Protein AF-A0AAW1YRX6-F1 (afdb_monomer)

Solvent-accessible surface area (backbone atoms only — not comparable to full-atom values): 5415 Å² total; per-residue (Å²): 133,87,79,85,80,77,88,77,88,77,92,73,97,69,77,81,75,78,77,80,76,74,74,75,70,80,75,79,79,82,77,80,77,84,76,78,88,73,85,77,77,61,43,81,43,70,87,51,90,52,81,91,73,55,65,70,44,77,41,75,75,75,71,52,78,71,59,53,65,76,76,112

pLDDT: mean 74.43, std 17.68, range [38.34, 93.44]

Foldseek 3Di:
DDDDDDDDDDDDDDDPPPPPPPPPDPDPDDDPDPDDDDDADWDWDFPDPDPVPTDIDTDHPDDDPVRVVVVD

Radius of gyration: 34.07 Å; Cα contacts (8 Å, |Δi|>4): 32; chains: 1; bounding box: 42×45×84 Å

Secondary structure (DSSP, 8-state):
------------------------PPPPPP-------PPPPEEEE---S-TTS---EEEES---HHHHHTT-

Mean predicted aligned error: 18.28 Å

Structure (mmCIF, N/CA/C/O backbone):
data_AF-A0AAW1YRX6-F1
#
_entry.id   AF-A0AAW1YRX6-F1
#
loop_
_atom_site.group_PDB
_atom_site.id
_atom_site.type_symbol
_atom_site.label_atom_id
_atom_site.label_alt_id
_atom_site.label_comp_id
_atom_site.label_asym_id
_atom_site.label_entity_id
_atom_site.label_seq_id
_atom_site.pdbx_PDB_ins_code
_atom_site.Cartn_x
_atom_site.Cartn_y
_atom_site.Cartn_z
_atom_site.occupancy
_atom_site.B_iso_or_equiv
_atom_site.auth_seq_id
_atom_site.auth_comp_id
_atom_site.auth_asym_id
_atom_site.auth_atom_id
_atom_site.pdbx_PDB_model_num
ATOM 1 N N . MET A 1 1 ? -24.648 33.896 48.634 1.00 40.81 1 MET A N 1
ATOM 2 C CA . MET A 1 1 ? -24.302 34.709 49.807 1.00 40.81 1 MET A CA 1
ATOM 3 C C . MET A 1 1 ? -22.871 34.359 50.125 1.00 40.81 1 MET A C 1
ATOM 5 O O . MET A 1 1 ? -22.590 33.280 50.636 1.00 40.81 1 MET A O 1
ATOM 9 N N . GLU A 1 2 ? -21.998 35.188 49.571 1.00 43.88 2 GLU A N 1
ATOM 10 C CA . GLU A 1 2 ? -20.565 35.225 49.826 1.00 43.88 2 GLU A CA 1
ATOM 11 C C . GLU A 1 2 ? -20.249 35.102 51.318 1.00 43.88 2 GLU A C 1
ATOM 13 O O . GLU A 1 2 ? -20.869 35.771 52.133 1.00 43.88 2 GLU A O 1
ATOM 18 N N . ASN A 1 3 ? -19.272 34.269 51.663 1.00 49.62 3 ASN A N 1
ATOM 19 C CA . ASN A 1 3 ? -18.578 34.381 52.938 1.00 49.62 3 ASN A CA 1
ATOM 20 C C . ASN A 1 3 ? -17.083 34.383 52.624 1.00 49.62 3 ASN A C 1
ATOM 22 O O . ASN A 1 3 ? -16.441 33.337 52.525 1.00 49.62 3 ASN A O 1
ATOM 26 N N . GLU A 1 4 ? -16.575 35.592 52.379 1.00 45.62 4 GLU A N 1
ATOM 27 C CA . GLU A 1 4 ? -15.159 35.929 52.463 1.00 45.62 4 GLU A CA 1
ATOM 28 C C . GLU A 1 4 ? -14.622 35.471 53.818 1.00 45.62 4 GLU A C 1
ATOM 30 O O . GLU A 1 4 ? -15.070 35.942 54.864 1.00 45.62 4 GLU A O 1
ATOM 35 N N . TYR A 1 5 ? -13.630 34.587 53.809 1.00 51.78 5 TYR A N 1
ATOM 36 C CA . TYR A 1 5 ? -12.791 34.396 54.982 1.00 51.78 5 TYR A CA 1
ATOM 37 C C . TYR A 1 5 ? -11.508 35.197 54.789 1.00 51.78 5 TYR A C 1
ATOM 39 O O . TYR A 1 5 ? -10.600 34.843 54.040 1.00 51.78 5 TYR A O 1
ATOM 47 N N . VAL A 1 6 ? -11.543 36.345 55.461 1.00 48.69 6 VAL A N 1
ATOM 48 C CA . VAL A 1 6 ? -10.486 37.314 55.727 1.00 48.69 6 VAL A CA 1
ATOM 49 C C . VAL A 1 6 ? -9.179 36.613 56.099 1.00 48.69 6 VAL A C 1
ATOM 51 O O . VAL A 1 6 ? -9.124 35.808 57.026 1.00 48.69 6 VAL A O 1
ATOM 54 N N . CYS A 1 7 ? -8.104 36.968 55.399 1.00 49.22 7 CYS A N 1
ATOM 55 C CA . CYS A 1 7 ? -6.752 36.566 55.758 1.00 49.22 7 CYS A CA 1
ATOM 56 C C . CYS A 1 7 ? -6.280 37.439 56.934 1.00 49.22 7 CYS A C 1
ATOM 58 O O . CYS A 1 7 ? -5.833 38.567 56.730 1.00 49.22 7 CYS A O 1
ATOM 60 N N . THR A 1 8 ? -6.4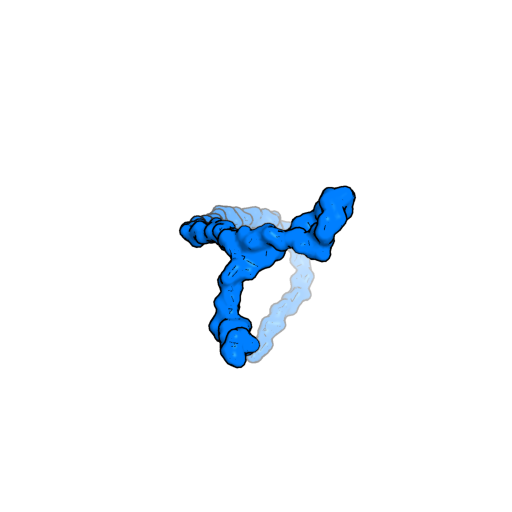20 36.953 58.169 1.00 41.47 8 THR A N 1
ATOM 61 C CA . THR A 1 8 ? -5.769 37.565 59.335 1.00 41.47 8 THR A CA 1
ATOM 62 C C . THR A 1 8 ? -4.407 36.921 59.546 1.00 41.47 8 THR A C 1
ATOM 64 O O . THR A 1 8 ? -4.297 35.747 59.894 1.00 41.47 8 THR A O 1
ATOM 67 N N . SER A 1 9 ? -3.367 37.715 59.322 1.00 62.06 9 SER A N 1
ATOM 68 C CA . SER A 1 9 ? -2.004 37.458 59.764 1.00 62.06 9 SER A CA 1
ATOM 69 C C . SER A 1 9 ? -1.941 37.356 61.286 1.00 62.06 9 SER A C 1
ATOM 71 O O . SER A 1 9 ? -2.346 38.304 61.946 1.00 62.06 9 SER A O 1
ATOM 73 N N . GLU A 1 10 ? -1.372 36.278 61.822 1.00 46.72 10 GLU A N 1
ATOM 74 C CA . GLU A 1 10 ? -0.468 36.302 62.979 1.00 46.72 10 GLU A CA 1
ATOM 75 C C . GLU A 1 10 ? 0.109 34.900 63.202 1.00 46.72 10 GLU A C 1
ATOM 77 O O . GLU A 1 10 ? -0.581 33.886 63.106 1.00 46.72 10 GLU A O 1
ATOM 82 N N . GLY A 1 11 ? 1.426 34.840 63.387 1.00 55.53 11 GLY A N 1
ATOM 83 C CA . GLY A 1 11 ? 2.177 33.597 63.396 1.00 55.53 11 GLY A CA 1
ATOM 84 C C . GLY A 1 11 ? 1.890 32.729 64.614 1.00 55.53 11 GLY A C 1
ATOM 85 O O . GLY A 1 11 ? 1.824 33.211 65.737 1.00 55.53 11 GLY A O 1
ATOM 86 N N . THR A 1 12 ? 1.842 31.420 64.396 1.00 38.34 12 THR A N 1
ATOM 87 C CA . THR A 1 12 ? 2.385 30.417 65.314 1.00 38.34 12 THR A CA 1
ATOM 88 C C . THR A 1 12 ? 2.712 29.178 64.491 1.00 38.34 12 THR A C 1
ATOM 90 O O . THR A 1 12 ? 1.876 28.646 63.768 1.00 38.34 12 THR A O 1
ATOM 93 N N . SER A 1 13 ? 3.977 28.771 64.575 1.00 55.12 13 SER A N 1
ATOM 94 C CA . SER A 1 13 ? 4.528 27.542 64.018 1.00 55.12 13 SER A CA 1
ATOM 95 C C . SER A 1 13 ? 3.668 26.337 64.398 1.00 55.12 13 SER A C 1
ATOM 97 O O . SER A 1 13 ? 3.702 25.892 65.542 1.00 55.12 13 SER A O 1
ATOM 99 N N . MET A 1 14 ? 2.975 25.75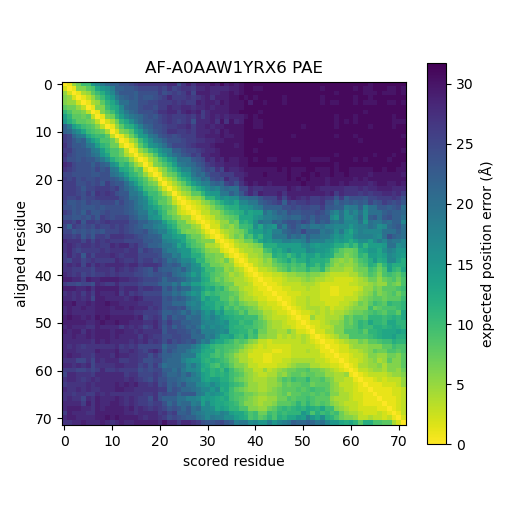9 63.426 1.00 39.78 14 MET A N 1
ATOM 100 C CA . MET A 1 14 ? 2.511 24.379 63.482 1.00 39.78 14 MET A CA 1
ATOM 101 C C . MET A 1 14 ? 3.111 23.688 62.265 1.00 39.78 14 MET A C 1
ATOM 103 O O . MET A 1 14 ? 2.922 24.127 61.132 1.00 39.78 14 MET A O 1
ATOM 107 N N . ALA A 1 15 ? 3.957 22.697 62.548 1.00 50.72 15 ALA A N 1
ATOM 108 C CA . ALA A 1 15 ? 4.652 21.872 61.573 1.00 50.72 15 ALA A CA 1
ATOM 109 C C . ALA A 1 15 ? 3.701 21.450 60.442 1.00 50.72 15 ALA A C 1
ATOM 111 O O . ALA A 1 15 ? 2.523 21.218 60.723 1.00 50.72 15 ALA A O 1
ATOM 112 N N . PRO A 1 16 ? 4.172 21.317 59.187 1.00 45.00 16 PRO A N 1
ATOM 113 C CA . PRO A 1 16 ? 3.342 20.699 58.173 1.00 45.00 16 PRO A CA 1
ATOM 114 C C . PRO A 1 16 ? 3.098 19.272 58.654 1.00 45.00 16 PRO A C 1
ATOM 116 O O . PRO A 1 16 ? 4.020 18.454 58.668 1.00 45.00 16 PRO A O 1
ATOM 119 N N . GLU A 1 17 ? 1.882 18.985 59.121 1.00 54.19 17 GLU A N 1
ATOM 120 C CA . GLU A 1 17 ? 1.426 17.612 59.235 1.00 54.19 17 GLU A CA 1
ATOM 121 C C . GLU A 1 17 ? 1.605 17.036 57.839 1.00 54.19 17 GLU A C 1
ATOM 123 O O . GLU A 1 17 ? 0.951 17.459 56.883 1.00 54.19 17 GLU A O 1
ATOM 128 N N . LEU A 1 18 ? 2.619 16.177 57.708 1.00 45.84 18 LEU A N 1
ATOM 129 C CA . LEU A 1 18 ? 2.896 15.441 56.49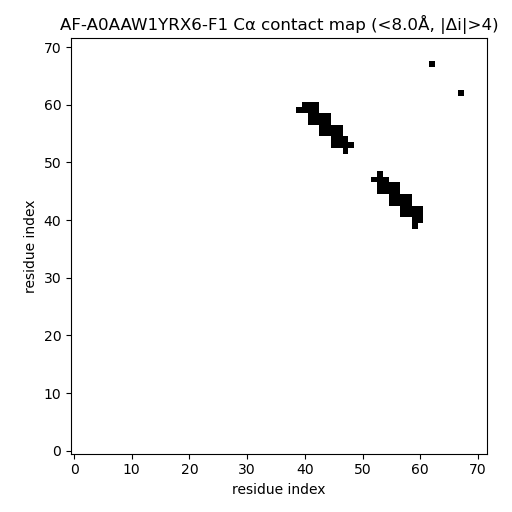5 1.00 45.84 18 LEU A CA 1
ATOM 130 C C . LEU A 1 18 ? 1.618 14.686 56.179 1.00 45.84 18 LEU A C 1
ATOM 132 O O . LEU A 1 18 ? 1.329 13.653 56.782 1.00 45.84 18 LEU A O 1
ATOM 136 N N . LEU A 1 19 ? 0.849 15.254 55.256 1.00 53.50 19 LEU A N 1
ATOM 137 C CA . LEU A 1 19 ? -0.295 14.626 54.649 1.00 53.50 19 LEU A CA 1
ATOM 138 C C . LEU A 1 19 ? 0.204 13.321 54.042 1.00 53.50 19 LEU A C 1
ATOM 140 O O . LEU A 1 19 ? 0.712 13.275 52.924 1.00 53.50 19 LEU A O 1
ATOM 144 N N . THR A 1 20 ? 0.069 12.244 54.802 1.00 56.66 20 THR A N 1
ATOM 145 C CA . THR A 1 20 ? 0.259 10.878 54.333 1.00 56.66 20 THR A CA 1
ATOM 146 C C . THR A 1 20 ? -0.985 10.473 53.548 1.00 56.66 20 THR A C 1
ATOM 148 O O . THR A 1 20 ? -1.570 9.421 53.763 1.00 56.66 20 THR A O 1
ATOM 151 N N . PHE A 1 21 ? -1.377 11.303 52.577 1.00 59.25 21 PHE A N 1
ATOM 152 C CA . PHE A 1 21 ? -2.242 10.890 51.479 1.00 59.25 21 PHE A CA 1
ATOM 153 C C . PHE A 1 21 ? -1.383 10.113 50.481 1.00 59.25 21 PHE A C 1
ATOM 155 O O . PHE A 1 21 ? -1.139 10.537 49.357 1.00 59.25 21 PHE A O 1
ATOM 162 N N . GLN A 1 22 ? -0.886 8.961 50.922 1.00 62.22 22 GLN A N 1
ATOM 163 C CA . GLN A 1 22 ? -0.478 7.895 50.017 1.00 62.22 22 GLN A CA 1
ATOM 164 C C . GLN A 1 22 ? -1.653 6.928 49.867 1.00 62.22 22 GLN A C 1
ATOM 166 O O . GLN A 1 22 ? -1.518 5.726 50.068 1.00 62.22 22 GLN A O 1
ATOM 171 N N . GLU A 1 23 ? -2.832 7.447 49.515 1.00 63.56 23 GLU A N 1
ATOM 172 C CA . GLU A 1 23 ? -3.809 6.604 48.837 1.00 63.56 23 GLU A CA 1
ATOM 173 C C . GLU A 1 23 ? -3.254 6.377 47.437 1.00 63.56 23 GLU A C 1
ATOM 175 O O . GLU A 1 23 ? -3.360 7.219 46.545 1.00 63.56 23 GLU A O 1
ATOM 180 N N . THR A 1 24 ? -2.550 5.260 47.271 1.00 70.12 24 THR A N 1
ATOM 181 C CA . THR A 1 24 ? -2.110 4.807 45.959 1.00 70.12 24 THR A CA 1
ATOM 182 C C . THR A 1 24 ? -3.364 4.571 45.127 1.00 70.12 24 THR A C 1
ATOM 184 O O . THR A 1 24 ? -4.046 3.559 45.288 1.00 70.12 24 THR A O 1
ATOM 187 N N . LEU A 1 25 ? -3.705 5.532 44.266 1.00 77.25 25 LEU A N 1
ATOM 188 C CA . LEU A 1 25 ? -4.781 5.356 43.302 1.00 77.25 25 LEU A CA 1
ATOM 189 C C . LEU A 1 25 ? -4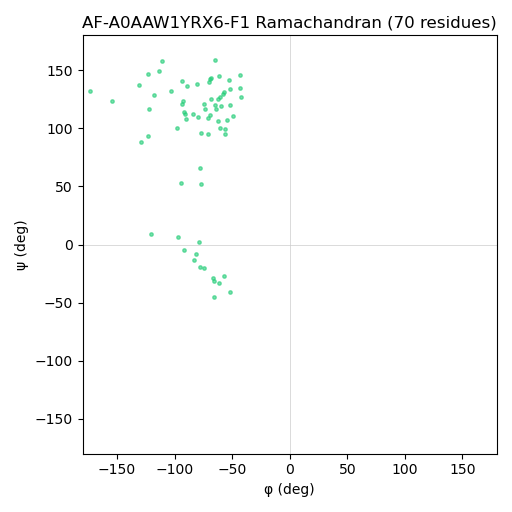.452 4.114 42.461 1.00 77.25 25 LEU A C 1
ATOM 191 O O . LEU A 1 25 ? -3.312 3.984 41.999 1.00 77.25 25 LEU A O 1
ATOM 195 N N . PRO A 1 26 ? -5.401 3.179 42.282 1.00 78.31 26 PRO A N 1
ATOM 196 C CA . PRO A 1 26 ? -5.148 1.992 41.487 1.00 78.31 26 PRO A CA 1
ATOM 197 C C . PRO A 1 26 ? -4.730 2.423 40.083 1.00 78.31 26 PRO A C 1
ATOM 199 O O . PRO A 1 26 ? -5.391 3.254 39.456 1.00 78.31 26 PRO A O 1
ATOM 202 N N . ALA A 1 27 ? -3.609 1.872 39.612 1.00 81.50 27 ALA A N 1
ATOM 203 C CA . ALA A 1 27 ? -3.111 2.151 38.276 1.00 81.50 27 ALA A CA 1
ATOM 204 C C . ALA A 1 27 ? -4.225 1.888 37.242 1.00 81.50 27 ALA A C 1
ATOM 206 O O . ALA A 1 27 ? -4.989 0.925 37.406 1.00 81.50 27 ALA A O 1
ATOM 207 N N . PRO A 1 28 ? -4.338 2.715 36.184 1.00 82.50 28 PRO A N 1
ATOM 208 C CA . PRO A 1 28 ? -5.300 2.476 35.119 1.00 82.50 28 PRO A CA 1
ATOM 209 C C . PRO A 1 28 ? -5.143 1.050 34.592 1.00 82.50 28 PRO A C 1
ATOM 211 O O . PRO A 1 28 ? -4.027 0.583 34.358 1.00 82.50 28 PRO A O 1
ATOM 214 N N . LYS A 1 29 ? -6.260 0.339 34.423 1.00 83.75 29 LYS A N 1
ATOM 215 C CA . LYS A 1 29 ? -6.227 -1.003 33.840 1.00 83.75 29 LYS A CA 1
ATOM 216 C C . LYS A 1 29 ? -5.702 -0.900 32.410 1.00 83.75 29 LYS A C 1
ATOM 218 O O . LYS A 1 29 ? -6.254 -0.153 31.607 1.00 83.75 29 LYS A O 1
ATOM 223 N N . CYS A 1 30 ? -4.657 -1.663 32.103 1.00 79.25 30 CYS A N 1
ATOM 224 C CA . CYS A 1 30 ? -4.172 -1.802 30.737 1.00 79.25 30 CYS A CA 1
ATOM 225 C C . CYS A 1 30 ? -5.271 -2.476 29.903 1.00 79.25 30 CYS A C 1
ATOM 227 O O . CYS A 1 30 ? -5.652 -3.610 30.193 1.00 79.25 30 CYS A O 1
ATOM 229 N N . MET A 1 31 ? -5.803 -1.777 28.902 1.00 83.62 31 MET A N 1
ATOM 230 C CA . MET A 1 31 ? -6.663 -2.384 27.891 1.00 83.62 31 MET A CA 1
ATOM 231 C C . MET A 1 31 ? -5.747 -2.990 26.835 1.00 83.62 31 MET A C 1
ATOM 233 O O . MET A 1 31 ? -5.020 -2.263 26.161 1.00 83.62 31 MET A O 1
ATOM 237 N N . GLN A 1 32 ? -5.727 -4.318 26.734 1.00 81.38 32 GLN A N 1
ATOM 238 C CA . GLN A 1 32 ? -5.098 -4.964 25.590 1.00 81.38 32 GLN A CA 1
ATOM 239 C C . GLN A 1 32 ? -6.024 -4.750 24.401 1.00 81.38 32 GLN A C 1
ATOM 241 O O . GLN A 1 32 ? -7.177 -5.175 24.428 1.00 81.38 32 GLN A O 1
ATOM 246 N N . ASP A 1 33 ? -5.536 -4.033 23.396 1.00 81.81 33 ASP A N 1
ATOM 247 C CA . ASP A 1 33 ? -6.206 -3.997 22.109 1.00 81.81 33 ASP A CA 1
ATOM 248 C C . ASP A 1 33 ? -6.000 -5.366 21.452 1.00 81.81 33 ASP A C 1
ATOM 250 O O . ASP A 1 33 ? -4.882 -5.735 21.097 1.00 81.81 33 ASP A O 1
ATOM 254 N N . GLU A 1 34 ? -7.067 -6.159 21.374 1.00 79.88 34 GLU A N 1
ATOM 255 C CA . GLU A 1 34 ? -7.063 -7.450 20.674 1.00 79.88 34 GLU A CA 1
ATOM 256 C C . GLU A 1 34 ? -7.184 -7.270 19.150 1.00 79.88 34 GLU A C 1
ATOM 258 O O . GLU A 1 34 ? -7.225 -8.249 18.399 1.00 79.88 34 GLU A O 1
ATOM 263 N N . SER A 1 35 ? -7.231 -6.026 18.665 1.00 81.75 35 SER A N 1
ATOM 264 C CA . SER A 1 35 ? -7.270 -5.740 17.238 1.00 81.75 35 SER A CA 1
ATOM 265 C C . SER A 1 35 ? -5.978 -6.196 16.568 1.00 81.75 35 SER A C 1
ATOM 267 O O . SER A 1 35 ? -4.879 -5.727 16.857 1.00 81.75 35 SER A O 1
ATOM 269 N N . THR A 1 36 ? -6.114 -7.109 15.611 1.00 82.38 36 THR A N 1
ATOM 270 C CA . THR A 1 36 ? -5.010 -7.490 14.731 1.00 82.38 36 THR A CA 1
ATOM 271 C C . THR A 1 36 ? -5.035 -6.580 13.509 1.00 82.38 36 THR A C 1
ATOM 273 O O . THR A 1 36 ? -5.905 -6.718 12.651 1.00 82.38 36 THR A O 1
ATOM 276 N N . ALA A 1 37 ? -4.083 -5.651 13.412 1.00 81.25 37 ALA A N 1
ATOM 277 C CA . ALA A 1 37 ? -3.860 -4.909 12.176 1.00 81.25 37 ALA A CA 1
ATOM 278 C C . ALA A 1 37 ? -3.277 -5.868 11.127 1.00 81.25 37 ALA A C 1
ATOM 280 O O . ALA A 1 37 ? -2.153 -6.349 11.275 1.00 81.25 37 ALA A O 1
ATOM 281 N N . MET A 1 38 ? -4.050 -6.180 10.086 1.00 79.25 38 MET A N 1
ATOM 282 C CA . MET A 1 38 ? -3.555 -6.964 8.957 1.00 79.25 38 MET A CA 1
ATOM 283 C C . MET A 1 38 ? -2.954 -6.038 7.903 1.00 79.25 38 MET A C 1
ATOM 285 O O . MET A 1 38 ? -3.527 -4.998 7.584 1.00 79.25 38 MET A O 1
ATOM 289 N N . ALA A 1 39 ? -1.798 -6.424 7.361 1.00 79.44 39 ALA A N 1
ATOM 290 C CA . ALA A 1 39 ? -1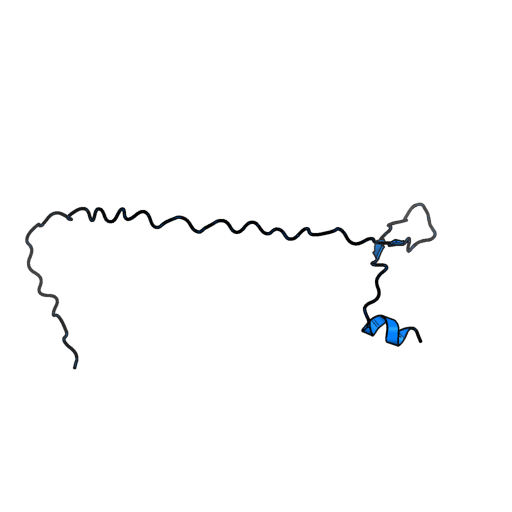.245 -5.756 6.193 1.00 79.44 39 ALA A CA 1
ATOM 291 C C . ALA A 1 39 ? -2.143 -6.049 4.986 1.00 79.44 39 ALA A C 1
ATOM 293 O O . ALA A 1 39 ? -2.428 -7.209 4.684 1.00 79.44 39 ALA A O 1
ATOM 294 N N . GLU A 1 40 ? -2.602 -4.994 4.322 1.00 82.88 40 GLU A N 1
ATOM 295 C CA . GLU A 1 40 ? -3.375 -5.122 3.096 1.00 82.88 40 GLU A CA 1
ATOM 296 C C . GLU A 1 40 ? -2.487 -5.648 1.961 1.00 82.88 40 GLU A C 1
ATOM 298 O O . GLU A 1 40 ? -1.307 -5.305 1.856 1.00 82.88 40 GLU A O 1
ATOM 303 N N . GLU A 1 41 ? -3.052 -6.489 1.100 1.00 87.31 41 GLU A N 1
ATOM 304 C CA . GLU A 1 41 ? -2.357 -6.957 -0.092 1.00 87.31 41 GLU A CA 1
ATOM 305 C C . GLU A 1 41 ? -2.301 -5.836 -1.142 1.00 87.31 41 GLU A C 1
ATOM 307 O O . GLU A 1 41 ? -3.337 -5.335 -1.584 1.00 87.31 41 GLU A O 1
ATOM 312 N N . MET A 1 42 ? -1.083 -5.453 -1.533 1.00 90.25 42 MET A N 1
ATOM 313 C CA . MET A 1 42 ? -0.804 -4.380 -2.492 1.00 90.25 42 MET A CA 1
ATOM 314 C C . MET A 1 42 ? -0.190 -4.935 -3.781 1.00 90.25 42 MET A C 1
ATOM 316 O O . MET A 1 42 ? 0.549 -5.920 -3.759 1.00 90.25 42 MET A O 1
ATOM 320 N N . GLU A 1 43 ? -0.457 -4.266 -4.897 1.00 92.56 43 GLU A N 1
ATOM 321 C CA . GLU A 1 43 ? 0.146 -4.547 -6.197 1.00 92.56 43 GLU A CA 1
ATOM 322 C C . GLU A 1 43 ? 1.382 -3.668 -6.424 1.00 92.56 43 GLU A C 1
ATOM 324 O O . GLU A 1 43 ? 1.401 -2.487 -6.071 1.00 92.56 43 GLU A O 1
ATOM 329 N N . ILE A 1 44 ? 2.426 -4.250 -7.020 1.00 92.69 44 ILE A N 1
ATOM 330 C CA . ILE A 1 44 ? 3.653 -3.540 -7.388 1.00 92.69 44 ILE A CA 1
ATOM 331 C C . ILE A 1 44 ? 3.533 -3.075 -8.835 1.00 92.69 44 ILE A C 1
ATOM 333 O O . ILE A 1 44 ? 3.431 -3.897 -9.743 1.00 92.69 44 ILE A O 1
ATOM 337 N N . VAL A 1 45 ? 3.628 -1.767 -9.056 1.00 92.31 45 VAL A N 1
ATOM 338 C CA . VAL A 1 45 ? 3.546 -1.171 -10.392 1.00 92.31 45 VAL A CA 1
ATOM 339 C C . VAL A 1 45 ? 4.843 -0.457 -10.742 1.00 92.31 45 VAL A C 1
ATOM 341 O O . VAL A 1 45 ? 5.331 0.395 -9.996 1.00 92.31 45 VAL A O 1
ATOM 344 N N . ASN A 1 46 ? 5.381 -0.782 -11.917 1.00 93.44 46 ASN A N 1
ATOM 345 C CA . ASN A 1 46 ? 6.490 -0.060 -12.527 1.00 93.44 46 ASN A CA 1
ATOM 346 C C . ASN A 1 46 ? 5.942 1.025 -13.454 1.00 93.44 46 ASN A C 1
ATOM 348 O O . ASN A 1 46 ? 5.193 0.732 -14.379 1.00 93.44 46 ASN A O 1
ATOM 352 N N . LEU A 1 47 ? 6.338 2.274 -13.215 1.00 90.25 47 LEU A N 1
ATOM 353 C CA . LEU A 1 47 ? 5.901 3.421 -14.020 1.00 90.25 47 LEU A CA 1
ATOM 354 C C . LE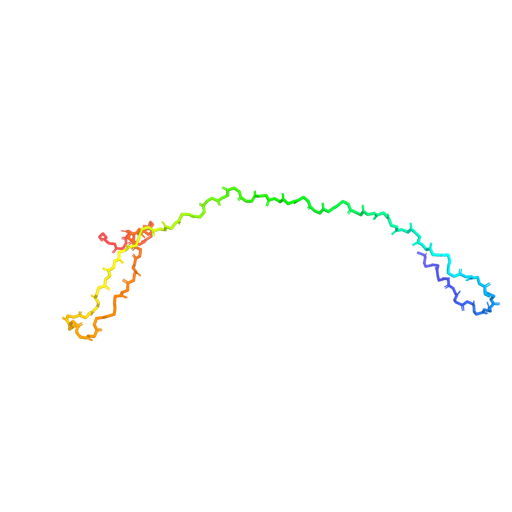U A 1 47 ? 6.839 3.738 -15.195 1.00 90.25 47 LEU A C 1
ATOM 356 O O . LEU A 1 47 ? 6.571 4.664 -15.954 1.00 90.25 47 LEU A O 1
ATOM 360 N N . SER A 1 48 ? 7.962 3.023 -15.308 1.00 91.00 48 SER A N 1
ATOM 361 C CA . SER A 1 48 ? 8.978 3.238 -16.338 1.00 91.00 48 SER A CA 1
ATOM 362 C C . SER A 1 48 ? 9.363 1.925 -17.007 1.00 91.00 48 SER A C 1
ATOM 364 O O . SER A 1 48 ? 9.607 0.922 -16.329 1.00 91.00 48 SER A O 1
ATOM 366 N N . ASP A 1 49 ? 9.485 1.970 -18.331 1.00 89.56 49 ASP A N 1
ATOM 367 C CA . ASP A 1 49 ? 9.956 0.853 -19.152 1.00 89.56 49 ASP A CA 1
ATOM 368 C C . ASP A 1 49 ? 11.486 0.698 -19.108 1.00 89.56 49 ASP A C 1
ATOM 370 O O . ASP A 1 49 ? 12.019 -0.371 -19.409 1.00 89.56 49 ASP A O 1
ATO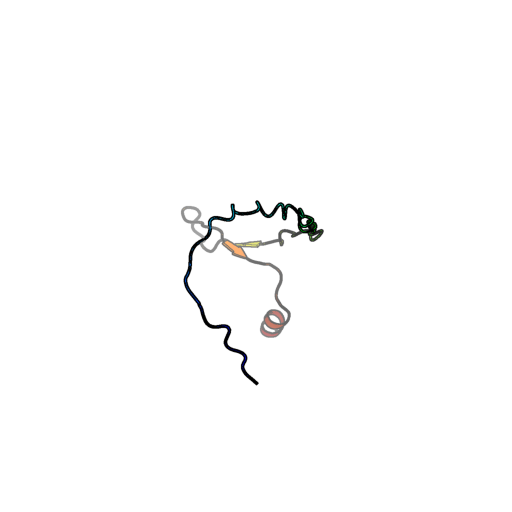M 374 N N . ASP A 1 50 ? 12.210 1.749 -18.709 1.00 93.44 50 ASP A N 1
ATOM 375 C CA . ASP A 1 50 ? 13.662 1.699 -18.554 1.00 93.44 50 ASP A CA 1
ATOM 376 C C . ASP A 1 50 ? 14.045 1.037 -17.221 1.00 93.44 50 ASP A C 1
ATOM 378 O O . ASP A 1 50 ? 13.879 1.609 -16.138 1.00 93.44 50 ASP A O 1
ATOM 382 N N . LEU A 1 51 ? 14.609 -0.171 -17.330 1.00 86.62 51 LEU A N 1
ATOM 383 C CA . LEU A 1 51 ? 15.078 -0.995 -16.214 1.00 86.62 51 LEU A CA 1
ATOM 384 C C . LEU A 1 51 ? 16.113 -0.282 -15.330 1.00 86.62 51 LEU A C 1
ATOM 386 O O . LEU A 1 51 ? 16.211 -0.595 -14.145 1.00 86.62 51 LEU A O 1
ATOM 390 N N . ALA A 1 52 ? 16.883 0.666 -15.874 1.00 90.88 52 ALA A N 1
ATOM 391 C CA . ALA A 1 52 ? 17.919 1.377 -15.127 1.00 90.88 52 ALA A CA 1
ATOM 392 C C . ALA A 1 52 ? 17.353 2.425 -14.153 1.00 90.88 52 ALA A C 1
ATOM 394 O O . ALA A 1 52 ? 18.036 2.807 -13.202 1.00 90.88 52 ALA A O 1
ATOM 395 N N . ILE A 1 53 ? 16.115 2.878 -14.368 1.00 89.81 53 ILE A N 1
ATOM 396 C CA . ILE A 1 53 ? 15.450 3.911 -13.557 1.00 89.81 53 ILE A CA 1
ATOM 397 C C . ILE A 1 53 ? 14.158 3.411 -12.906 1.00 89.81 53 ILE A C 1
ATOM 399 O O . ILE A 1 53 ? 13.401 4.212 -12.351 1.00 89.81 53 ILE A O 1
ATOM 403 N N . GLN A 1 54 ? 13.882 2.104 -12.973 1.00 88.88 54 GLN A N 1
ATOM 404 C CA . GLN A 1 54 ? 12.680 1.543 -12.371 1.00 88.88 54 GLN A CA 1
ATOM 405 C C . GLN A 1 54 ? 12.651 1.813 -10.868 1.00 88.88 54 GLN A C 1
ATOM 407 O O . GLN A 1 54 ? 13.504 1.369 -10.099 1.00 88.88 54 GLN A O 1
ATOM 412 N N . LYS A 1 55 ? 11.612 2.540 -10.457 1.00 92.12 55 LYS A N 1
ATOM 413 C CA . LYS A 1 55 ? 11.252 2.753 -9.064 1.00 92.12 55 LYS A CA 1
ATOM 414 C C . LYS A 1 55 ? 9.809 2.282 -8.876 1.00 92.12 55 LYS A C 1
ATOM 416 O O . LYS A 1 55 ? 8.895 3.057 -9.167 1.00 92.12 55 LYS A O 1
ATOM 421 N N . PRO A 1 56 ? 9.601 1.023 -8.457 1.00 91.38 56 PRO A N 1
ATOM 422 C CA . PRO A 1 56 ? 8.262 0.487 -8.271 1.00 91.38 56 PRO A CA 1
ATOM 423 C C . PRO A 1 56 ? 7.497 1.268 -7.202 1.00 91.38 56 PRO A C 1
ATOM 425 O O . PRO A 1 56 ? 8.073 1.702 -6.199 1.00 91.38 56 PRO A O 1
ATOM 428 N N . ILE A 1 57 ? 6.193 1.413 -7.413 1.00 93.12 57 ILE A N 1
ATOM 429 C CA . ILE A 1 57 ? 5.246 1.908 -6.414 1.00 93.12 57 ILE A CA 1
ATOM 430 C C . ILE A 1 57 ? 4.312 0.780 -5.978 1.00 93.12 57 ILE A C 1
ATOM 432 O O . ILE A 1 57 ? 4.132 -0.197 -6.702 1.00 93.12 57 ILE A O 1
ATOM 436 N N . LEU A 1 58 ? 3.726 0.929 -4.794 1.00 92.56 58 LEU A N 1
ATOM 437 C CA . LEU A 1 58 ? 2.692 0.033 -4.290 1.00 92.56 58 LEU A CA 1
ATOM 438 C C . LEU A 1 58 ? 1.333 0.710 -4.427 1.00 92.56 58 LEU A C 1
ATOM 440 O O . LEU A 1 58 ? 1.179 1.858 -4.008 1.00 92.56 58 LEU A O 1
ATOM 444 N N . ILE A 1 59 ? 0.357 -0.005 -4.974 1.00 90.25 59 ILE A N 1
ATOM 445 C CA . ILE A 1 59 ? -1.036 0.441 -5.056 1.00 90.25 59 ILE A CA 1
ATOM 446 C C . ILE A 1 59 ? -1.947 -0.579 -4.373 1.00 90.25 59 ILE A C 1
ATOM 448 O O . ILE A 1 59 ? -1.657 -1.775 -4.376 1.00 90.25 59 ILE A O 1
ATOM 452 N N . SER A 1 60 ? -3.036 -0.120 -3.756 1.00 87.50 60 SER A N 1
ATOM 453 C CA . SER A 1 60 ? -4.065 -1.049 -3.284 1.00 87.50 60 SER A CA 1
ATOM 454 C C . SER A 1 60 ? -4.798 -1.642 -4.487 1.00 87.50 60 SER A C 1
ATOM 456 O O . SER A 1 60 ? -5.101 -0.941 -5.451 1.00 87.50 60 SER A O 1
ATOM 458 N N . LYS A 1 61 ? -5.093 -2.942 -4.411 1.00 84.62 61 LYS A N 1
ATOM 459 C CA . LYS A 1 61 ? -5.953 -3.634 -5.379 1.00 84.62 61 LYS A CA 1
ATOM 460 C C . LYS A 1 61 ? -7.445 -3.475 -5.075 1.00 84.62 61 LYS A C 1
ATOM 462 O O . LYS A 1 61 ? -8.290 -3.868 -5.880 1.00 84.62 61 LYS A O 1
ATOM 467 N N . HIS A 1 62 ? -7.785 -2.996 -3.881 1.00 85.81 62 HIS A N 1
ATOM 468 C CA . HIS A 1 62 ? -9.164 -2.878 -3.444 1.00 85.81 62 HIS A 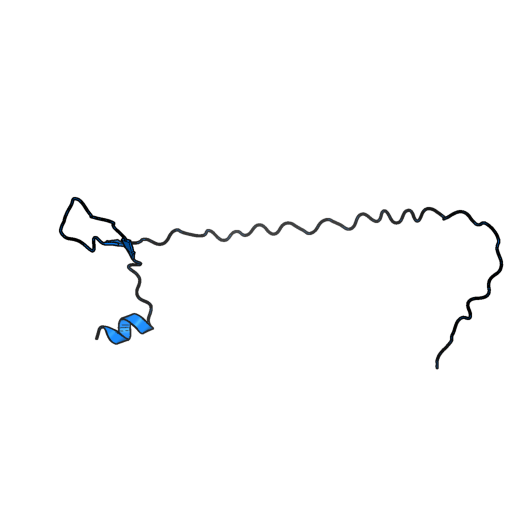CA 1
ATOM 469 C C . HIS A 1 62 ? -9.676 -1.498 -3.812 1.00 85.81 62 HIS A C 1
ATOM 471 O O . HIS A 1 62 ? -9.235 -0.491 -3.274 1.00 85.81 62 HIS A O 1
ATOM 477 N N . LEU A 1 63 ? -10.644 -1.477 -4.719 1.00 83.19 63 LEU A N 1
ATOM 478 C CA . LEU A 1 63 ? -11.384 -0.265 -5.022 1.00 83.19 63 LEU A CA 1
ATOM 479 C C . LEU A 1 63 ? -12.470 -0.047 -3.973 1.00 83.19 63 LEU A C 1
ATOM 481 O O . LEU A 1 63 ? -13.187 -0.997 -3.608 1.00 83.19 63 LEU A O 1
ATOM 485 N N . THR A 1 64 ? -12.635 1.199 -3.541 1.00 86.50 64 THR A N 1
ATOM 486 C CA . THR A 1 64 ? -13.793 1.589 -2.739 1.00 86.50 64 THR A CA 1
ATOM 487 C C . THR A 1 64 ? -15.079 1.439 -3.562 1.00 86.50 64 THR A C 1
ATOM 489 O O . THR A 1 64 ? -15.038 1.368 -4.796 1.00 86.50 64 THR A O 1
ATOM 492 N N . PRO A 1 65 ? -16.251 1.333 -2.914 1.00 87.38 65 PRO A N 1
ATOM 493 C CA . PRO A 1 65 ? -17.525 1.313 -3.627 1.00 87.38 65 PRO A CA 1
ATOM 494 C C . PRO A 1 65 ? -17.680 2.487 -4.601 1.00 87.38 65 PRO A C 1
ATOM 496 O O . PRO A 1 65 ? -18.101 2.275 -5.731 1.00 87.38 65 PRO A O 1
ATOM 499 N N . GLU A 1 66 ? -17.260 3.685 -4.196 1.00 91.62 6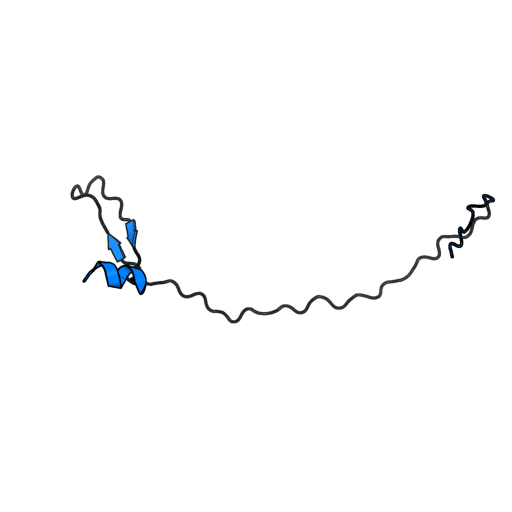6 GLU A N 1
ATOM 500 C CA . GLU A 1 66 ? -17.321 4.901 -5.007 1.00 91.62 66 GLU A CA 1
ATOM 501 C C . GLU A 1 66 ? -16.406 4.802 -6.230 1.00 91.62 66 GLU A C 1
ATOM 503 O O . GLU A 1 66 ? -16.825 5.107 -7.340 1.00 91.62 66 GLU A O 1
ATOM 508 N N . GLU A 1 67 ? -15.170 4.325 -6.063 1.00 88.12 67 GLU A N 1
ATOM 509 C CA . GLU A 1 67 ? -14.228 4.148 -7.176 1.00 88.12 67 GLU A CA 1
ATOM 510 C C . GLU A 1 67 ? -14.746 3.150 -8.220 1.00 88.12 67 GLU A C 1
ATOM 512 O O . GLU A 1 67 ? -14.521 3.331 -9.418 1.00 88.12 67 GLU A O 1
ATOM 517 N N . LYS A 1 68 ? -15.488 2.121 -7.790 1.00 87.38 68 LYS A N 1
ATOM 518 C CA . LYS A 1 68 ? -16.099 1.138 -8.700 1.00 87.38 68 LYS A CA 1
ATOM 519 C C . LYS A 1 68 ? -17.178 1.746 -9.590 1.00 87.38 68 LYS A C 1
ATOM 521 O O . LYS A 1 68 ? -17.333 1.281 -10.714 1.00 87.38 68 LYS A O 1
ATOM 526 N N . GLU A 1 69 ? -17.905 2.758 -9.123 1.00 90.06 69 GLU A N 1
ATOM 527 C CA . GLU A 1 69 ? -18.960 3.412 -9.908 1.00 90.06 69 GLU A CA 1
ATOM 528 C C . GLU A 1 69 ? -18.403 4.171 -11.121 1.00 90.06 69 GLU A C 1
ATOM 530 O O . GLU A 1 69 ? -19.070 4.254 -12.148 1.00 90.06 69 GLU A O 1
ATOM 535 N N . TYR A 1 70 ? -17.166 4.672 -11.044 1.00 87.62 70 TYR A N 1
ATOM 536 C CA . TYR A 1 70 ? -16.517 5.412 -12.136 1.00 87.62 70 TYR A CA 1
ATOM 537 C C . TYR A 1 70 ? -15.904 4.525 -13.229 1.00 87.62 70 TYR A C 1
ATOM 539 O O . TYR A 1 70 ? -15.458 5.045 -14.251 1.00 87.62 70 TYR A O 1
ATOM 547 N N . LEU A 1 71 ? -15.852 3.205 -13.027 1.00 81.00 71 LEU A N 1
ATOM 548 C CA . LEU A 1 71 ? -15.267 2.249 -13.977 1.00 81.00 71 LEU A CA 1
ATOM 549 C C . LEU A 1 71 ? -16.306 1.577 -14.896 1.00 81.00 71 LEU A C 1
ATOM 551 O O . LEU A 1 71 ? -15.944 0.655 -15.630 1.00 81.00 71 LEU A O 1
ATOM 555 N N . ILE A 1 72 ? -17.573 2.009 -14.838 1.00 64.06 72 ILE A N 1
ATOM 556 C CA . ILE A 1 72 ? -18.716 1.441 -15.580 1.00 64.06 72 ILE A CA 1
ATOM 557 C C . ILE A 1 72 ? -18.987 2.224 -16.868 1.00 64.06 72 ILE A C 1
ATOM 559 O O . ILE A 1 72 ? -19.040 3.472 -16.806 1.00 64.06 72 ILE A O 1
#

Organism: Rubus argutus (NCBI:txid59490)

Sequence (72 aa):
MENEYVCTSEGTSMAPELLTFQETLPAPKCMQDESTAMAEEMEIVNLSDDLAIQKPILISKHLTPEEKEYLI